Protein AF-A0A497EW02-F1 (afdb_monomer_lite)

InterPro domains:
  IPR004013 PHP domain [PF02811] (8-42)
  IPR016195 Polymerase/histidinol phosphatase-like [SSF89550] (6-42)

Structure (mmCIF, N/CA/C/O backbone):
data_AF-A0A497EW02-F1
#
_entry.id   AF-A0A497EW02-F1
#
loop_
_atom_site.group_PDB
_atom_site.id
_atom_site.type_symbol
_atom_site.label_atom_id
_atom_site.label_alt_id
_atom_site.label_comp_id
_atom_site.label_asym_id
_atom_site.label_entity_id
_atom_site.label_seq_id
_atom_site.pdbx_PDB_ins_code
_atom_site.Cartn_x
_atom_site.Cartn_y
_atom_site.Cartn_z
_atom_site.occupancy
_atom_site.B_iso_or_equiv
_atom_s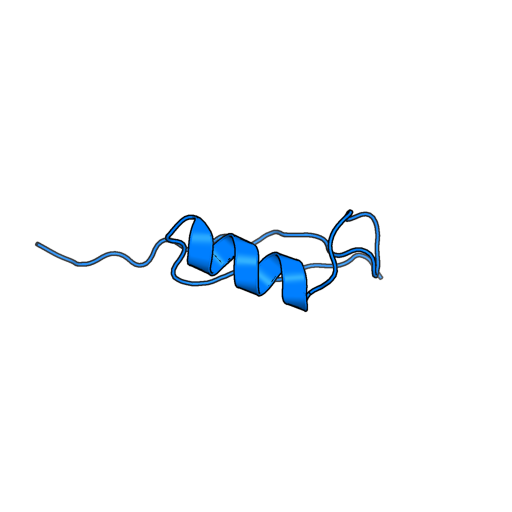ite.auth_seq_id
_atom_site.auth_comp_id
_atom_site.auth_asym_id
_atom_site.auth_atom_id
_atom_site.pdbx_PDB_model_num
ATOM 1 N N . MET A 1 1 ? -23.608 4.106 14.407 1.00 60.00 1 MET A N 1
ATOM 2 C CA . MET A 1 1 ? -22.292 4.622 13.980 1.00 60.00 1 MET A CA 1
ATOM 3 C C . MET A 1 1 ? -22.016 4.023 12.619 1.00 60.00 1 MET A C 1
ATOM 5 O O . MET A 1 1 ? -22.120 2.809 12.500 1.00 60.00 1 MET A O 1
ATOM 9 N N . GLU A 1 2 ? -21.782 4.845 11.597 1.00 70.62 2 GLU A N 1
ATOM 10 C CA . GLU A 1 2 ? -21.368 4.324 10.291 1.00 70.62 2 GLU A CA 1
ATOM 11 C C . GLU A 1 2 ? -19.982 3.685 10.410 1.00 70.62 2 GLU A C 1
ATOM 13 O O . GLU A 1 2 ? -19.094 4.220 11.073 1.00 70.62 2 GLU A O 1
ATOM 18 N N . ASN A 1 3 ? -19.829 2.510 9.802 1.00 79.62 3 ASN A N 1
ATOM 19 C CA . ASN A 1 3 ? -18.575 1.773 9.770 1.00 79.62 3 ASN A CA 1
ATOM 20 C C . ASN A 1 3 ? -17.841 2.182 8.488 1.00 79.62 3 ASN A C 1
ATOM 22 O O . ASN A 1 3 ? -18.116 1.647 7.413 1.00 79.62 3 ASN A O 1
ATOM 26 N N . TYR A 1 4 ? -16.961 3.179 8.575 1.00 84.06 4 TYR A N 1
ATOM 27 C CA . TYR A 1 4 ? -16.169 3.606 7.423 1.00 84.06 4 TYR A CA 1
ATOM 28 C C . TYR A 1 4 ? -15.038 2.612 7.160 1.00 84.06 4 TYR A C 1
ATOM 30 O O . TYR A 1 4 ? -14.355 2.176 8.085 1.00 84.06 4 TYR A O 1
ATOM 38 N N . SER A 1 5 ? -14.843 2.257 5.889 1.00 90.19 5 SER A N 1
ATOM 39 C CA . SER A 1 5 ? -13.712 1.431 5.466 1.00 90.19 5 SER A CA 1
ATOM 40 C C . SER A 1 5 ? -12.489 2.313 5.237 1.00 90.19 5 SER A C 1
ATOM 42 O O . SER A 1 5 ? -12.538 3.217 4.403 1.00 90.19 5 SER A O 1
ATOM 44 N N . LEU A 1 6 ? -11.395 2.051 5.954 1.00 95.25 6 LEU A N 1
ATOM 45 C CA . LEU A 1 6 ? -10.127 2.751 5.753 1.00 95.25 6 LEU A CA 1
ATOM 46 C C . LEU A 1 6 ? -9.311 2.013 4.688 1.00 95.25 6 LEU A C 1
ATOM 48 O O . LEU A 1 6 ? -8.939 0.854 4.877 1.00 95.25 6 LEU A O 1
ATOM 52 N N . ILE A 1 7 ? -9.060 2.672 3.559 1.00 97.50 7 ILE A N 1
ATOM 53 C CA . ILE A 1 7 ? -8.378 2.103 2.391 1.00 97.50 7 ILE A CA 1
ATOM 54 C C . ILE A 1 7 ? -7.238 3.043 1.998 1.00 97.50 7 ILE A C 1
ATOM 56 O O . ILE A 1 7 ? -7.442 4.255 1.943 1.00 97.50 7 ILE A O 1
ATOM 60 N N . ASP A 1 8 ? -6.062 2.488 1.711 1.00 98.06 8 ASP A N 1
ATOM 61 C CA . ASP A 1 8 ? -4.953 3.235 1.107 1.00 98.06 8 ASP A CA 1
ATOM 62 C C . ASP A 1 8 ? -5.024 3.098 -0.419 1.00 98.06 8 ASP A C 1
ATOM 64 O O . ASP A 1 8 ? -5.066 1.991 -0.951 1.00 98.06 8 ASP A O 1
ATOM 68 N N . LEU A 1 9 ? -5.095 4.215 -1.134 1.00 98.25 9 LEU A N 1
ATOM 69 C CA . LEU A 1 9 ? -5.306 4.222 -2.581 1.00 98.25 9 LEU A CA 1
ATOM 70 C C . LEU A 1 9 ? -4.014 4.408 -3.383 1.00 98.25 9 LEU A C 1
ATOM 72 O O . LEU A 1 9 ? -4.089 4.478 -4.608 1.00 98.25 9 LEU A O 1
ATOM 76 N N . HIS A 1 10 ? -2.852 4.502 -2.731 1.00 98.38 10 HIS A N 1
ATOM 77 C CA . HIS A 1 10 ? -1.603 4.791 -3.430 1.00 98.38 10 HIS A CA 1
ATOM 78 C C . HIS A 1 10 ? -0.411 4.091 -2.775 1.00 98.38 10 HIS A C 1
ATOM 80 O O . HIS A 1 10 ? 0.309 4.664 -1.961 1.00 98.38 10 HIS A O 1
ATOM 86 N N . VAL A 1 11 ? -0.157 2.850 -3.191 1.00 98.38 11 VAL A N 1
ATOM 87 C CA . VAL A 1 11 ? 0.994 2.060 -2.733 1.00 98.38 11 VAL A CA 1
ATOM 88 C C . VAL A 1 11 ? 1.789 1.536 -3.924 1.00 98.38 11 VAL A C 1
ATOM 90 O O . VAL A 1 11 ? 1.212 1.083 -4.907 1.00 98.38 11 VAL A O 1
ATOM 93 N N . HIS A 1 12 ? 3.114 1.553 -3.817 1.00 98.69 12 HIS A N 1
ATOM 94 C CA . HIS A 1 12 ? 4.024 1.009 -4.824 1.00 98.69 12 HIS A CA 1
ATOM 95 C C . HIS A 1 12 ? 4.572 -0.341 -4.355 1.00 98.69 12 HIS A C 1
ATOM 97 O O . HIS A 1 12 ? 4.875 -0.524 -3.169 1.00 98.69 12 HIS A O 1
ATOM 103 N N . SER A 1 13 ? 4.696 -1.293 -5.275 1.00 98.69 13 SER A N 1
ATOM 104 C CA . SER A 1 13 ? 5.308 -2.599 -5.045 1.00 98.69 13 SER A CA 1
ATOM 105 C C . SER A 1 13 ? 6.739 -2.641 -5.584 1.00 98.69 13 SER A C 1
ATOM 107 O O . SER A 1 13 ? 7.189 -1.734 -6.282 1.00 98.69 13 SER A O 1
ATOM 109 N N . HIS A 1 14 ? 7.471 -3.719 -5.300 1.00 98.38 14 HIS A N 1
ATOM 110 C CA . HIS A 1 14 ? 8.805 -3.933 -5.874 1.00 98.38 14 HIS A CA 1
ATOM 111 C C . HIS A 1 14 ? 8.820 -4.161 -7.392 1.00 98.38 14 HIS A C 1
ATOM 113 O O . HIS A 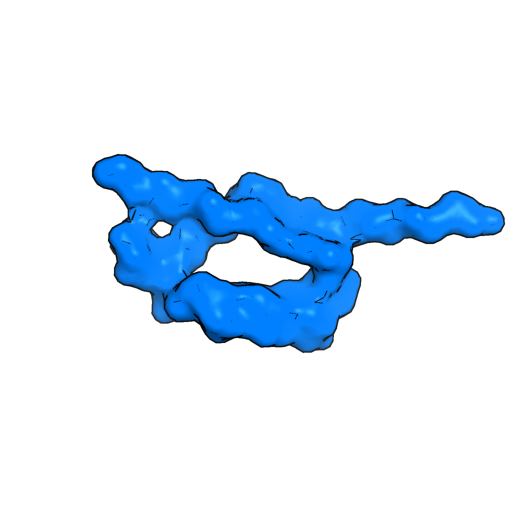1 14 ? 9.885 -4.376 -7.964 1.00 98.38 14 HIS A O 1
ATOM 119 N N . LEU A 1 15 ? 7.649 -4.185 -8.040 1.00 98.25 15 LEU A N 1
ATOM 120 C CA . LEU A 1 15 ? 7.545 -4.237 -9.496 1.00 98.25 15 LEU A CA 1
ATOM 121 C C . LEU A 1 15 ? 7.797 -2.858 -10.124 1.00 98.25 15 LEU A C 1
ATOM 123 O O . LEU A 1 15 ? 8.024 -2.791 -11.327 1.00 98.25 15 LEU A O 1
ATOM 127 N N . SER A 1 16 ? 7.800 -1.7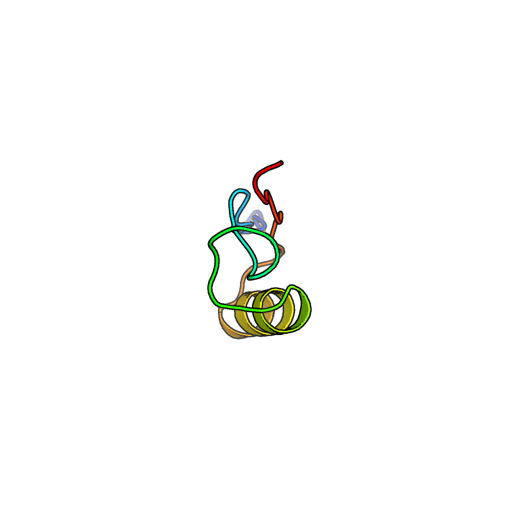90 -9.317 1.00 97.88 16 SER A N 1
ATOM 128 C CA . SER A 1 16 ? 8.265 -0.458 -9.702 1.00 97.88 16 SER A CA 1
ATOM 129 C C . SER A 1 16 ? 9.383 0.033 -8.766 1.00 97.88 16 SER A C 1
ATOM 131 O O . SER A 1 16 ? 10.522 -0.411 -8.890 1.00 97.88 16 SER A O 1
ATOM 133 N N . ASP A 1 17 ? 9.087 0.921 -7.818 1.00 98.06 17 ASP A N 1
ATOM 134 C CA . ASP A 1 17 ? 10.037 1.536 -6.876 1.00 98.06 17 ASP A CA 1
ATOM 135 C C . ASP A 1 17 ? 9.691 1.288 -5.393 1.00 98.06 17 ASP A C 1
ATOM 137 O O . ASP A 1 17 ? 10.341 1.825 -4.492 1.00 98.06 17 ASP A O 1
ATOM 141 N N . GLY A 1 18 ? 8.694 0.444 -5.116 1.00 98.00 18 GLY A N 1
ATOM 142 C CA . GLY A 1 18 ? 8.367 -0.019 -3.771 1.00 98.00 18 GLY A CA 1
ATOM 143 C C . GLY A 1 18 ? 9.329 -1.093 -3.249 1.00 98.00 18 GLY A C 1
ATOM 144 O O . GLY A 1 18 ? 10.124 -1.677 -3.978 1.00 98.00 18 GLY A O 1
ATOM 145 N N . LEU A 1 19 ? 9.246 -1.399 -1.951 1.00 98.31 19 LEU A N 1
ATOM 146 C CA . LEU A 1 19 ? 10.124 -2.397 -1.314 1.00 98.31 19 LEU A CA 1
ATOM 147 C C . LEU A 1 19 ? 9.491 -3.786 -1.182 1.00 98.31 19 LEU A C 1
ATOM 149 O O . LEU A 1 19 ? 10.198 -4.787 -1.098 1.00 98.31 19 LEU A O 1
ATOM 153 N N . ASN A 1 20 ? 8.163 -3.856 -1.112 1.00 98.69 20 ASN A N 1
ATOM 154 C CA . ASN A 1 20 ? 7.439 -5.085 -0.811 1.00 98.69 20 ASN A CA 1
ATOM 155 C C . ASN A 1 20 ? 6.770 -5.662 -2.058 1.00 98.69 20 ASN A C 1
ATOM 157 O O . ASN A 1 20 ? 6.305 -4.931 -2.931 1.00 98.69 20 ASN A O 1
ATOM 161 N N . SER A 1 21 ? 6.672 -6.987 -2.111 1.00 98.69 21 SER A N 1
ATOM 162 C CA . SER A 1 21 ? 5.832 -7.676 -3.090 1.00 98.69 21 SER A CA 1
ATOM 163 C C . SER A 1 21 ? 4.348 -7.334 -2.881 1.00 98.69 21 SER A C 1
ATOM 165 O O . SER A 1 21 ? 3.938 -7.038 -1.751 1.00 98.69 21 SER A O 1
ATOM 167 N N . PRO A 1 22 ? 3.493 -7.466 -3.913 1.00 98.50 22 PRO A N 1
ATOM 168 C CA . PRO A 1 22 ? 2.043 -7.316 -3.761 1.00 98.50 22 PRO A CA 1
ATOM 169 C C . PRO A 1 22 ? 1.444 -8.176 -2.634 1.00 98.50 22 PRO A C 1
ATOM 171 O O . PRO A 1 22 ? 0.546 -7.737 -1.914 1.00 98.50 22 PRO A O 1
ATOM 174 N N . LEU A 1 23 ? 1.973 -9.389 -2.435 1.00 98.56 23 LEU A N 1
ATOM 175 C CA . LEU A 1 23 ? 1.529 -10.295 -1.378 1.00 98.56 23 LEU A CA 1
ATOM 176 C C . LEU A 1 23 ? 1.877 -9.759 0.019 1.00 98.56 23 LEU A C 1
ATOM 178 O O . LEU A 1 23 ? 1.023 -9.744 0.906 1.00 98.56 23 LEU A O 1
ATOM 182 N N . GLU A 1 24 ? 3.110 -9.293 0.220 1.00 98.75 24 GLU A N 1
ATOM 183 C CA . GLU A 1 24 ? 3.541 -8.690 1.487 1.00 98.75 24 GLU A CA 1
ATOM 184 C C . GLU A 1 24 ? 2.759 -7.412 1.805 1.00 98.75 24 GLU A C 1
ATOM 186 O O . GLU A 1 24 ? 2.379 -7.206 2.959 1.00 98.75 24 GLU A O 1
ATOM 191 N N . LEU A 1 25 ? 2.463 -6.587 0.793 1.00 98.69 25 LEU A N 1
ATOM 192 C CA . LEU A 1 25 ? 1.618 -5.401 0.939 1.00 98.69 25 LEU 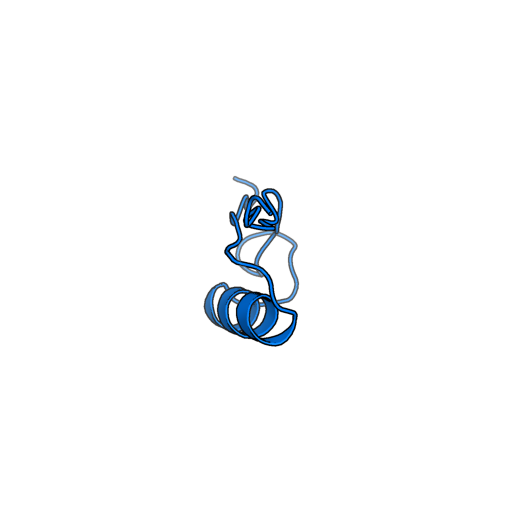A CA 1
ATOM 193 C C . LEU A 1 25 ? 0.208 -5.773 1.410 1.00 98.69 25 LEU A C 1
ATOM 195 O O . LEU A 1 25 ? -0.279 -5.199 2.385 1.00 98.69 25 LEU A O 1
ATOM 199 N N . ALA A 1 26 ? -0.422 -6.777 0.793 1.00 98.31 26 ALA A N 1
ATOM 200 C CA . ALA A 1 26 ? -1.744 -7.255 1.200 1.00 98.31 26 ALA A CA 1
ATOM 201 C C . ALA A 1 26 ? -1.748 -7.805 2.640 1.00 98.31 26 ALA A C 1
ATOM 203 O O . ALA A 1 26 ? -2.633 -7.477 3.439 1.00 98.31 26 ALA A O 1
ATOM 204 N N . PHE A 1 27 ? -0.731 -8.592 3.014 1.00 98.50 27 PHE A N 1
ATOM 205 C CA . PHE A 1 27 ? -0.575 -9.077 4.390 1.00 98.50 27 PHE A CA 1
ATOM 206 C C . PHE A 1 27 ? -0.374 -7.933 5.386 1.00 98.50 27 PHE A C 1
ATOM 208 O O . PHE A 1 27 ? -0.972 -7.945 6.467 1.00 98.50 27 PHE A O 1
ATOM 215 N N . ARG A 1 28 ? 0.442 -6.932 5.039 1.00 98.06 28 ARG A N 1
ATOM 216 C CA . ARG A 1 28 ? 0.699 -5.767 5.890 1.00 98.06 28 ARG A CA 1
ATOM 217 C C . ARG A 1 28 ? -0.558 -4.924 6.070 1.00 98.06 28 ARG A C 1
ATOM 219 O O . ARG A 1 28 ? -0.869 -4.592 7.208 1.00 98.06 28 ARG A O 1
ATOM 226 N N . ALA A 1 29 ? -1.295 -4.645 4.995 1.00 98.00 29 ALA A N 1
ATOM 227 C CA . ALA A 1 29 ? -2.558 -3.910 5.028 1.00 98.00 29 ALA A CA 1
ATOM 228 C C . ALA A 1 29 ? -3.559 -4.551 5.998 1.00 98.00 29 ALA A C 1
ATOM 230 O O . ALA A 1 29 ? -4.068 -3.889 6.903 1.00 98.00 29 ALA A O 1
ATOM 231 N N . LYS A 1 30 ? -3.739 -5.874 5.895 1.00 97.56 30 LYS A N 1
ATOM 232 C CA . LYS A 1 30 ? -4.573 -6.637 6.831 1.00 97.56 30 LYS A CA 1
ATOM 233 C C . LYS A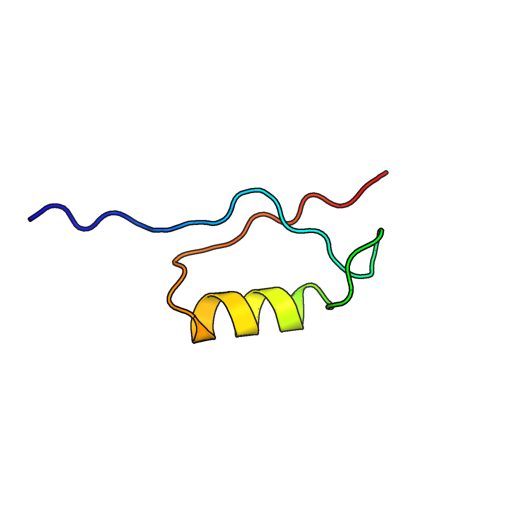 1 30 ? -4.054 -6.555 8.269 1.00 97.56 30 LYS A C 1
ATOM 235 O O . LYS A 1 30 ? -4.844 -6.383 9.192 1.00 97.56 30 LYS A O 1
ATOM 240 N N . LYS A 1 31 ? -2.737 -6.670 8.475 1.00 98.31 31 LYS A N 1
ATOM 241 C CA . LYS A 1 31 ? -2.107 -6.618 9.807 1.00 98.31 31 LYS A CA 1
ATOM 242 C C . LYS A 1 31 ? -2.320 -5.274 10.511 1.00 98.31 31 LYS A C 1
ATOM 244 O O . LYS A 1 31 ? -2.451 -5.263 11.729 1.00 98.31 31 LYS A O 1
ATOM 249 N N . ILE A 1 32 ? -2.331 -4.166 9.770 1.00 97.12 32 ILE A N 1
ATOM 250 C CA . ILE A 1 32 ? -2.477 -2.812 10.332 1.00 97.12 32 ILE A CA 1
ATOM 251 C C . ILE A 1 32 ? -3.933 -2.323 10.384 1.00 97.12 32 ILE A C 1
ATOM 253 O O . ILE A 1 32 ? -4.175 -1.203 10.820 1.00 97.12 32 ILE A O 1
ATOM 257 N N . GLY A 1 33 ? -4.896 -3.153 9.971 1.00 96.56 33 GLY A N 1
ATOM 258 C CA . GLY A 1 33 ? -6.324 -2.847 10.069 1.00 96.56 33 GLY A CA 1
ATOM 259 C C . GLY A 1 33 ? -6.907 -2.062 8.893 1.00 96.56 33 GLY A C 1
ATOM 260 O O . GLY A 1 33 ? -7.998 -1.518 9.030 1.00 96.56 33 GLY A O 1
ATOM 261 N N . LEU A 1 34 ? -6.222 -2.008 7.744 1.00 97.75 34 LEU A N 1
ATOM 262 C CA . LEU A 1 34 ? -6.820 -1.470 6.521 1.00 97.75 34 LEU A CA 1
ATOM 263 C C . LEU A 1 34 ? -7.840 -2.456 5.947 1.00 97.75 34 LEU A C 1
ATOM 265 O O . LEU A 1 34 ? -7.635 -3.672 5.942 1.00 97.75 34 LEU A O 1
ATOM 269 N N . ASN A 1 35 ? -8.919 -1.911 5.395 1.00 96.62 35 ASN A N 1
ATOM 270 C CA . ASN A 1 35 ? -9.924 -2.667 4.655 1.00 96.62 35 ASN A CA 1
ATOM 271 C C . ASN A 1 35 ? -9.476 -2.994 3.223 1.00 96.62 35 ASN A C 1
ATOM 273 O O . ASN A 1 35 ? -10.062 -3.873 2.595 1.00 96.62 35 ASN A O 1
ATOM 277 N N . GLY A 1 36 ? -8.445 -2.319 2.712 1.00 97.12 36 GLY A N 1
ATOM 278 C CA . GLY A 1 36 ? -7.889 -2.572 1.388 1.00 97.12 36 GLY A CA 1
ATOM 279 C C . GLY A 1 36 ? -6.701 -1.674 1.056 1.00 97.12 36 GLY A C 1
ATOM 280 O O . GLY A 1 36 ? -6.394 -0.732 1.790 1.00 97.12 36 GLY A O 1
ATOM 281 N N . ILE A 1 37 ? -6.062 -1.984 -0.072 1.00 98.44 37 ILE A N 1
ATOM 282 C CA . ILE A 1 37 ? -5.017 -1.176 -0.705 1.00 98.44 37 ILE A CA 1
ATOM 283 C C . ILE A 1 37 ? -5.235 -1.135 -2.223 1.00 98.44 37 ILE A C 1
ATOM 285 O O . ILE A 1 37 ? -5.743 -2.106 -2.788 1.00 98.44 37 ILE A O 1
ATOM 289 N N . ALA A 1 38 ? -4.805 -0.061 -2.881 1.00 98.50 38 ALA A N 1
ATOM 290 C CA . ALA A 1 38 ? -4.603 -0.015 -4.326 1.00 98.50 38 ALA A CA 1
ATOM 291 C C . ALA A 1 38 ? -3.103 0.063 -4.636 1.00 98.50 38 ALA A C 1
ATOM 293 O O . ALA A 1 38 ? -2.394 0.927 -4.118 1.00 98.50 38 ALA A O 1
ATOM 294 N N . ILE A 1 39 ? -2.626 -0.862 -5.471 1.00 98.56 39 ILE A N 1
ATOM 295 C CA . ILE A 1 39 ? -1.242 -0.873 -5.950 1.00 98.56 39 ILE A CA 1
ATOM 296 C C . ILE A 1 39 ? -1.192 -0.067 -7.248 1.00 98.56 39 ILE A C 1
ATOM 298 O O . ILE A 1 39 ? -1.903 -0.392 -8.200 1.00 98.56 39 ILE A O 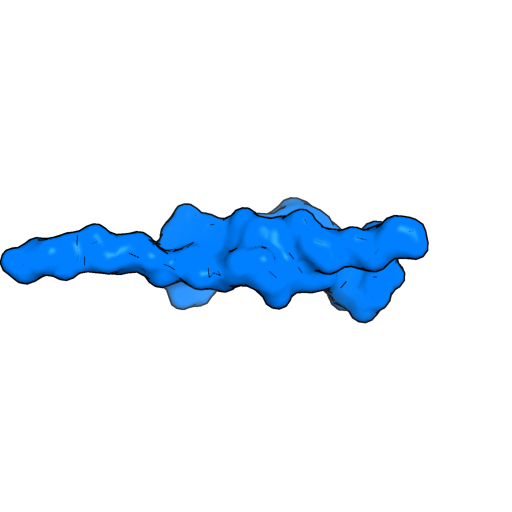1
ATOM 302 N N . VAL A 1 40 ? -0.380 0.988 -7.260 1.00 98.50 40 VAL A N 1
ATOM 303 C CA . VAL A 1 40 ? -0.271 1.979 -8.340 1.00 98.50 40 VAL A CA 1
ATOM 304 C C . VAL A 1 40 ? 1.193 2.073 -8.768 1.00 98.50 40 VAL A C 1
ATOM 306 O O . VAL A 1 40 ? 1.858 3.084 -8.568 1.00 98.50 40 VAL A O 1
ATOM 309 N N . ASP A 1 41 ? 1.709 0.966 -9.298 1.00 98.62 41 ASP A N 1
ATOM 310 C CA . ASP A 1 41 ? 3.083 0.882 -9.792 1.00 98.62 41 ASP A CA 1
ATOM 311 C C . ASP A 1 41 ? 3.317 1.817 -10.994 1.00 98.62 41 ASP A C 1
ATOM 313 O O . ASP A 1 41 ? 2.408 2.075 -11.789 1.00 98.62 41 ASP A O 1
ATOM 317 N N . HIS A 1 42 ? 4.551 2.315 -11.136 1.00 97.31 42 HIS A N 1
ATOM 318 C CA . HIS A 1 42 ? 4.977 3.060 -12.329 1.00 97.31 42 HIS A CA 1
ATOM 319 C C . HIS A 1 42 ? 4.971 2.168 -13.585 1.00 97.31 42 HIS A C 1
ATOM 321 O O . HIS A 1 42 ? 5.113 0.949 -13.481 1.00 97.31 42 HIS A O 1
ATOM 327 N N . ALA A 1 43 ? 4.822 2.787 -14.762 1.00 91.25 43 ALA A N 1
ATOM 328 C CA . ALA A 1 43 ? 4.887 2.118 -16.068 1.00 91.25 43 ALA A CA 1
ATOM 329 C C . ALA A 1 43 ? 6.325 1.929 -16.576 1.00 91.25 43 ALA A C 1
ATOM 331 O O . ALA A 1 43 ? 7.175 2.801 -16.281 1.00 91.25 43 ALA A O 1
#

pLDDT: mean 95.43, std 7.73, range [60.0, 98.75]

Organism: NCBI:txid2056631

Foldseek 3Di:
DDDDAAEAEEDEDPVAPHDHHPVVVQVVCVVVRHPYYHYDHDD

Radius of gyration: 11.45 Å; chains: 1; bounding box: 32×15×30 Å

Sequence (43 aa):
MENYSLIDLHVHSHLSDGLNSPLELAFRAKKIGLNGIAIVDHA

Secondary structure (DSSP, 8-state):
------EEEEE--TTTT-SS-HHHHHHHHHHTT-SEEEE----